Protein AF-A0A840P5D0-F1 (afdb_monomer_lite)

Structure (mmCIF, N/CA/C/O backbone):
data_AF-A0A840P5D0-F1
#
_entry.id   AF-A0A840P5D0-F1
#
loop_
_atom_site.group_PDB
_atom_site.id
_atom_site.type_symbol
_atom_site.label_atom_id
_atom_site.label_alt_id
_atom_site.label_comp_id
_atom_site.label_asym_id
_atom_site.label_entity_id
_atom_site.label_seq_id
_atom_site.pdbx_PDB_ins_code
_atom_site.Cartn_x
_atom_site.Cartn_y
_atom_site.Cartn_z
_atom_site.occupancy
_atom_site.B_iso_or_equiv
_atom_site.auth_seq_id
_atom_site.auth_comp_id
_atom_site.auth_asym_id
_atom_site.auth_atom_id
_atom_site.pdbx_PDB_model_num
ATOM 1 N N . MET A 1 1 ? 27.399 50.343 52.758 1.00 35.00 1 MET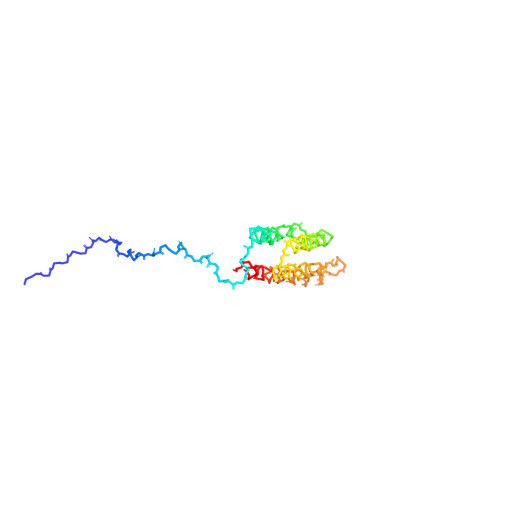 A N 1
ATOM 2 C CA . MET A 1 1 ? 27.866 48.964 53.049 1.00 35.00 1 MET A CA 1
ATOM 3 C C . MET A 1 1 ? 26.645 48.058 52.918 1.00 35.00 1 MET A C 1
ATOM 5 O O . MET A 1 1 ? 25.639 48.415 53.496 1.00 35.00 1 MET A O 1
ATOM 9 N N . LYS A 1 2 ? 26.582 46.954 52.173 1.00 38.88 2 LYS A N 1
ATOM 10 C CA . LYS A 1 2 ? 27.579 46.164 51.452 1.00 38.88 2 LYS A CA 1
ATOM 11 C C . LYS A 1 2 ? 26.801 45.320 50.426 1.00 38.88 2 LYS A C 1
ATOM 13 O O . LYS A 1 2 ? 25.866 44.622 50.799 1.00 38.88 2 LYS A O 1
ATOM 18 N N . VAL A 1 3 ? 27.164 45.439 49.151 1.00 43.75 3 VAL A N 1
ATOM 19 C CA . VAL A 1 3 ? 26.729 44.541 48.071 1.00 43.75 3 VAL A CA 1
ATOM 20 C C . VAL A 1 3 ? 27.348 43.170 48.353 1.00 43.75 3 VAL A C 1
ATOM 22 O O . VAL A 1 3 ? 28.548 43.091 48.614 1.00 43.75 3 VAL A O 1
ATOM 25 N N . GLY A 1 4 ? 26.534 42.116 48.361 1.00 42.16 4 GLY A N 1
ATOM 26 C CA . GLY A 1 4 ? 26.958 40.749 48.659 1.00 42.16 4 GLY A CA 1
ATOM 27 C C . GLY A 1 4 ? 26.400 39.771 47.638 1.00 42.16 4 GLY A C 1
ATOM 28 O O . GLY A 1 4 ? 25.351 39.174 47.854 1.00 42.16 4 GLY A O 1
ATOM 29 N N . SER A 1 5 ? 27.113 39.639 46.523 1.00 44.28 5 SER A N 1
ATOM 30 C CA . SER A 1 5 ? 26.916 38.611 45.507 1.00 44.28 5 SER A CA 1
ATOM 31 C C . SER A 1 5 ? 27.175 37.216 46.083 1.00 44.28 5 SER A C 1
ATOM 33 O O . SER A 1 5 ? 28.302 36.916 46.465 1.00 44.28 5 SER A O 1
ATOM 35 N N . TYR A 1 6 ? 26.168 36.343 46.046 1.00 45.75 6 TYR A N 1
ATOM 36 C CA . TYR A 1 6 ? 26.364 34.896 45.946 1.00 45.75 6 TYR A CA 1
ATOM 37 C C . TYR A 1 6 ? 25.825 34.445 44.593 1.00 45.75 6 TYR A C 1
ATOM 39 O O . TYR A 1 6 ? 24.658 34.111 44.411 1.00 45.75 6 TYR A O 1
ATOM 47 N N . MET A 1 7 ? 26.724 34.526 43.618 1.00 52.38 7 MET A N 1
ATOM 48 C CA . MET A 1 7 ? 26.675 33.736 42.401 1.00 52.38 7 MET A CA 1
ATOM 49 C C . MET A 1 7 ? 27.012 32.284 42.777 1.00 52.38 7 MET A C 1
ATOM 51 O O . MET A 1 7 ? 27.729 32.063 43.750 1.00 52.38 7 MET A O 1
ATOM 55 N N . PHE A 1 8 ? 26.541 31.337 41.967 1.00 42.75 8 PHE A N 1
ATOM 56 C CA . PHE A 1 8 ? 26.712 29.881 42.074 1.00 42.75 8 PHE A CA 1
ATOM 57 C C . PHE A 1 8 ? 25.713 29.156 42.972 1.00 42.75 8 PHE A C 1
ATOM 59 O O . PHE A 1 8 ? 25.961 28.872 44.139 1.00 42.75 8 PHE A O 1
ATOM 66 N N . SER A 1 9 ? 24.621 28.707 42.360 1.00 39.69 9 SER A N 1
ATOM 67 C CA . SER A 1 9 ? 24.473 27.289 41.990 1.00 39.69 9 SER A CA 1
ATOM 68 C C . SER A 1 9 ? 23.074 27.122 41.394 1.00 39.69 9 SER A C 1
ATOM 70 O O . SER A 1 9 ? 22.071 27.231 42.081 1.00 39.69 9 SER A O 1
ATOM 72 N N . VAL A 1 10 ? 22.975 27.088 40.067 1.00 39.53 10 VAL A N 1
ATOM 73 C CA . VAL A 1 10 ? 22.841 25.802 39.368 1.00 39.53 10 VAL A CA 1
ATOM 74 C C . VAL A 1 10 ? 21.425 25.254 39.567 1.00 39.53 10 VAL A C 1
ATOM 76 O O . VAL A 1 10 ? 21.094 24.635 40.566 1.00 39.53 10 VAL A O 1
ATOM 79 N N . LEU A 1 11 ? 20.646 25.468 38.507 1.00 50.62 11 LEU A N 1
ATOM 80 C CA . LEU A 1 11 ? 19.597 24.585 38.019 1.00 50.62 11 LEU A CA 1
ATOM 81 C C . LEU A 1 11 ? 18.282 24.453 38.807 1.00 50.62 11 LEU A C 1
ATOM 83 O O . LEU A 1 11 ? 18.202 24.170 39.992 1.00 50.62 11 LEU A O 1
ATOM 87 N N . SER A 1 12 ? 17.222 24.453 37.999 1.00 49.06 12 SER A N 1
ATOM 88 C CA . SER A 1 12 ? 16.094 23.545 38.188 1.00 49.06 12 SER A CA 1
ATOM 89 C C . SER A 1 12 ? 15.058 23.926 39.244 1.00 49.06 12 SER A C 1
ATOM 91 O O . SER A 1 12 ? 14.796 23.184 40.185 1.00 49.06 12 SER A O 1
ATOM 93 N N . ARG A 1 13 ? 14.345 25.031 39.006 1.00 45.28 13 ARG A N 1
ATOM 94 C CA . ARG A 1 13 ? 12.929 25.146 39.419 1.00 45.28 13 ARG A CA 1
ATOM 95 C C . ARG A 1 13 ? 12.019 25.621 38.283 1.00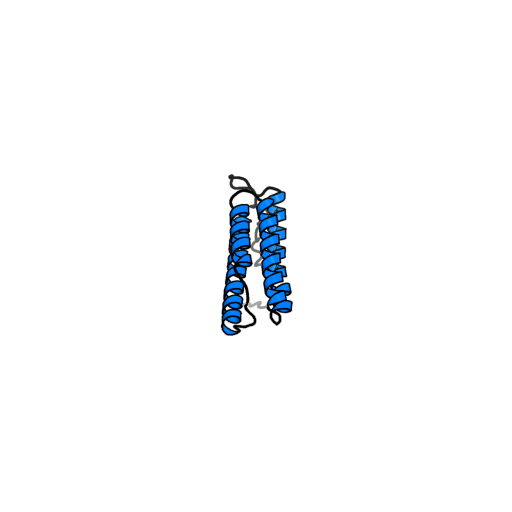 45.28 13 ARG A C 1
ATOM 97 O O . ARG A 1 13 ? 11.000 26.260 38.507 1.00 45.28 13 ARG A O 1
ATOM 104 N N . ARG A 1 14 ? 12.376 25.269 37.041 1.00 50.31 14 ARG A N 1
ATOM 105 C CA . ARG A 1 14 ? 11.416 25.147 35.933 1.00 50.31 14 ARG A CA 1
ATOM 106 C C . ARG A 1 14 ? 10.796 23.749 35.981 1.00 50.31 14 ARG A C 1
ATOM 108 O O . ARG A 1 14 ? 11.033 22.929 35.108 1.00 50.31 14 ARG A O 1
ATOM 115 N N . THR A 1 15 ? 10.019 23.476 37.014 1.00 51.34 15 THR A N 1
ATOM 116 C CA . THR A 1 15 ? 9.027 22.396 36.992 1.00 51.34 15 THR A CA 1
ATOM 117 C C . THR A 1 15 ? 7.665 23.060 37.041 1.00 51.34 15 THR A C 1
ATOM 119 O O . THR A 1 15 ? 6.919 22.977 38.010 1.00 51.34 15 THR A O 1
ATOM 122 N N . LEU A 1 16 ? 7.367 23.776 35.951 1.00 50.72 16 LEU A N 1
ATOM 123 C CA . LEU A 1 16 ? 5.993 23.895 35.497 1.00 50.72 16 LEU A CA 1
ATOM 124 C C . LEU A 1 16 ? 5.504 22.462 35.329 1.00 50.72 16 LEU A C 1
ATOM 126 O O . LEU A 1 16 ? 6.061 21.702 34.538 1.00 50.72 16 LEU A O 1
ATOM 130 N N . ALA A 1 17 ? 4.534 22.099 36.158 1.00 46.88 17 ALA A N 1
ATOM 131 C CA . ALA A 1 17 ? 3.767 20.884 36.030 1.00 46.88 17 ALA A CA 1
ATOM 132 C C . ALA A 1 17 ? 3.225 20.818 34.598 1.00 46.88 17 ALA A C 1
ATOM 134 O O . ALA A 1 17 ? 2.244 21.478 34.259 1.00 46.88 17 ALA A O 1
ATOM 135 N N . ILE A 1 18 ? 3.900 20.052 33.743 1.00 45.16 18 ILE A N 1
ATOM 136 C CA . ILE A 1 18 ? 3.304 19.579 32.505 1.00 45.16 18 ILE A CA 1
ATOM 137 C C . ILE A 1 18 ? 2.283 18.559 32.977 1.00 45.16 18 ILE A C 1
ATOM 139 O O . ILE A 1 18 ? 2.622 17.445 33.377 1.00 45.16 18 ILE A O 1
ATOM 143 N N . ALA A 1 19 ? 1.041 19.029 33.049 1.00 43.75 19 ALA A N 1
ATOM 144 C CA . ALA A 1 19 ? -0.126 18.211 33.262 1.00 43.75 19 ALA A CA 1
ATOM 145 C C . ALA A 1 19 ? -0.023 16.984 32.355 1.00 43.75 19 ALA A C 1
ATOM 147 O O . ALA A 1 19 ? 0.194 17.101 31.148 1.00 43.75 19 ALA A O 1
ATOM 148 N N . ALA A 1 20 ? -0.154 15.810 32.962 1.00 46.03 20 ALA A N 1
ATOM 149 C CA . ALA A 1 20 ? -0.387 14.581 32.243 1.00 46.03 20 ALA A CA 1
ATOM 150 C C . ALA A 1 20 ? -1.634 14.775 31.366 1.00 46.03 20 ALA A C 1
ATOM 152 O O . ALA A 1 20 ? -2.761 14.716 31.852 1.00 46.03 20 ALA A O 1
ATOM 153 N N . VAL A 1 21 ? -1.435 15.014 30.068 1.00 49.16 21 VAL A N 1
ATOM 154 C CA . VAL A 1 21 ? -2.469 14.819 29.047 1.00 49.16 21 VAL A CA 1
ATOM 155 C C . VAL A 1 21 ? -2.596 13.310 28.865 1.00 49.16 21 VAL A C 1
ATOM 157 O O . VAL A 1 21 ? -2.091 12.710 27.925 1.00 49.16 21 VAL A O 1
ATOM 160 N N . ALA A 1 22 ? -3.208 12.682 29.858 1.00 48.84 22 ALA A N 1
ATOM 161 C CA . ALA A 1 22 ? -3.581 11.283 29.868 1.00 48.84 22 ALA A CA 1
ATOM 162 C C . ALA A 1 22 ? -5.085 11.219 30.142 1.00 48.84 22 ALA A C 1
ATOM 164 O O . ALA A 1 22 ? -5.485 10.778 31.209 1.00 48.84 22 ALA A O 1
ATOM 165 N N . ALA A 1 23 ? -5.895 11.758 29.222 1.00 48.09 23 ALA A N 1
ATOM 166 C CA . ALA A 1 23 ? -7.326 11.460 29.047 1.00 48.09 23 ALA A CA 1
ATOM 167 C C . ALA A 1 23 ? -7.972 12.457 28.066 1.00 48.09 23 ALA A C 1
ATOM 169 O O . ALA A 1 23 ? -8.619 13.411 28.480 1.00 48.09 23 ALA A O 1
ATOM 170 N N . ALA A 1 24 ? -7.812 12.236 26.760 1.00 45.66 24 ALA A N 1
ATOM 171 C CA . ALA A 1 24 ? -8.715 12.794 25.747 1.00 45.66 24 ALA A CA 1
ATOM 172 C C . ALA A 1 24 ? -8.647 11.959 24.455 1.00 45.66 24 ALA A C 1
ATOM 174 O O . ALA A 1 24 ? -8.295 12.454 23.394 1.00 45.66 24 ALA A O 1
ATOM 175 N N . LEU A 1 25 ? -8.943 10.661 24.562 1.00 50.53 25 LEU A N 1
ATOM 176 C CA . LEU A 1 25 ? -9.289 9.801 23.418 1.00 50.53 25 LEU A CA 1
ATOM 177 C C . LEU A 1 25 ? -10.662 9.149 23.646 1.00 50.53 25 LEU A C 1
ATOM 179 O O . LEU A 1 25 ? -10.897 8.007 23.267 1.00 50.53 25 LEU A O 1
ATOM 183 N N . VAL A 1 26 ? -11.573 9.865 24.313 1.00 54.25 26 VAL A N 1
ATOM 184 C CA . VAL A 1 26 ? -12.966 9.433 24.462 1.00 54.25 26 VAL A CA 1
ATOM 185 C C . VAL A 1 26 ? -13.829 10.277 23.533 1.00 54.25 26 VAL A C 1
ATOM 187 O O . VAL A 1 26 ? -14.207 11.394 23.867 1.00 54.25 26 VAL A O 1
ATOM 190 N N . GLY A 1 27 ? -14.059 9.705 22.351 1.00 50.19 27 GLY A N 1
ATOM 191 C CA . GLY A 1 27 ? -15.238 9.837 21.497 1.00 50.19 27 GLY A CA 1
ATOM 192 C C . GLY A 1 27 ? -15.959 11.181 21.446 1.00 50.19 27 GLY A C 1
ATOM 193 O O . GLY A 1 27 ? -16.827 11.467 22.268 1.00 50.19 27 GLY A O 1
ATOM 194 N N . THR A 1 28 ? -15.748 11.906 20.350 1.00 48.72 28 THR A N 1
ATOM 195 C CA . THR A 1 28 ? -16.833 12.663 19.722 1.00 48.72 28 THR A CA 1
ATOM 196 C C . THR A 1 28 ? -17.670 11.702 18.885 1.00 48.72 28 THR A C 1
ATOM 198 O O . THR A 1 28 ? -17.169 10.990 18.019 1.00 48.72 28 THR A O 1
ATOM 201 N N . ALA A 1 29 ? -18.952 11.638 19.221 1.00 46.06 29 ALA A N 1
ATOM 202 C CA . ALA A 1 29 ? -19.926 10.693 18.718 1.00 46.06 29 ALA A CA 1
ATOM 203 C C . ALA A 1 29 ? -20.247 10.893 17.227 1.00 46.06 29 ALA A C 1
ATOM 205 O O . ALA A 1 29 ? -21.055 11.742 16.866 1.00 46.06 29 ALA A O 1
ATOM 206 N N . ALA A 1 30 ? -19.664 10.036 16.396 1.00 38.97 30 ALA A N 1
ATOM 207 C CA . ALA A 1 30 ? -20.325 9.350 15.289 1.00 38.97 30 ALA A CA 1
ATOM 208 C C . ALA A 1 30 ? -19.504 8.077 15.020 1.00 38.97 30 ALA A C 1
ATOM 210 O O . ALA A 1 30 ? -18.509 8.138 14.322 1.00 38.97 30 ALA A O 1
ATOM 211 N N . CYS A 1 31 ? -19.862 6.956 15.661 1.00 41.78 31 CYS A N 1
ATOM 212 C CA . CYS A 1 31 ? -19.166 5.661 15.543 1.00 41.78 31 CYS A CA 1
ATOM 213 C C . CYS A 1 31 ? -17.637 5.735 15.771 1.00 41.78 31 CYS A C 1
ATOM 215 O O . CYS A 1 31 ? -16.847 5.805 14.837 1.00 41.78 31 CYS A O 1
ATOM 217 N N . GLY A 1 32 ? -17.198 5.708 17.036 1.00 43.38 32 GLY A N 1
ATOM 218 C CA . GLY A 1 32 ? -15.773 5.523 17.323 1.00 43.38 32 GLY A CA 1
ATOM 219 C C . GLY A 1 32 ? -15.268 4.203 16.717 1.00 43.38 32 GLY A C 1
ATOM 220 O O . GLY A 1 32 ? -16.047 3.246 16.696 1.00 43.38 32 GLY A O 1
ATOM 221 N N . PRO A 1 33 ? -14.001 4.129 16.264 1.00 51.66 33 PRO A N 1
ATOM 222 C CA . PRO A 1 33 ? -13.382 2.897 15.797 1.00 51.66 33 PRO A CA 1
ATOM 223 C C . PRO A 1 33 ? -13.722 1.749 16.751 1.00 51.66 33 PRO A C 1
ATOM 225 O O . PRO A 1 33 ? -13.331 1.784 17.923 1.00 51.66 33 PRO A O 1
ATOM 228 N N . GLY A 1 34 ? -14.465 0.745 16.281 1.00 55.50 34 GLY A N 1
ATOM 229 C CA . GLY A 1 34 ? -14.638 -0.494 17.034 1.00 55.50 34 GLY A CA 1
ATOM 230 C C . GLY A 1 34 ? -13.267 -1.097 17.365 1.00 55.50 34 GLY A C 1
ATOM 231 O O . GLY A 1 34 ? -12.240 -0.688 16.809 1.00 55.50 34 GLY A O 1
ATOM 232 N N . ALA A 1 35 ? -13.213 -2.089 18.258 1.00 57.09 35 ALA A N 1
ATOM 233 C CA . ALA A 1 35 ? -11.966 -2.823 18.504 1.00 57.09 35 ALA A CA 1
ATOM 234 C C . ALA A 1 35 ? -11.338 -3.318 17.180 1.00 57.09 35 ALA A C 1
ATOM 236 O O . ALA A 1 35 ? -10.120 -3.246 17.011 1.00 57.09 35 ALA A O 1
ATOM 237 N N . ASP A 1 36 ? -12.191 -3.687 16.220 1.00 65.62 36 ASP A N 1
ATOM 238 C CA . ASP A 1 36 ? -11.844 -4.074 14.853 1.00 65.62 36 ASP A CA 1
ATOM 239 C C . ASP A 1 36 ? -11.234 -2.935 14.036 1.00 65.62 36 ASP A C 1
ATOM 241 O O . ASP A 1 36 ? -10.207 -3.121 13.392 1.00 65.62 36 ASP A O 1
ATOM 245 N N . THR A 1 37 ? -11.779 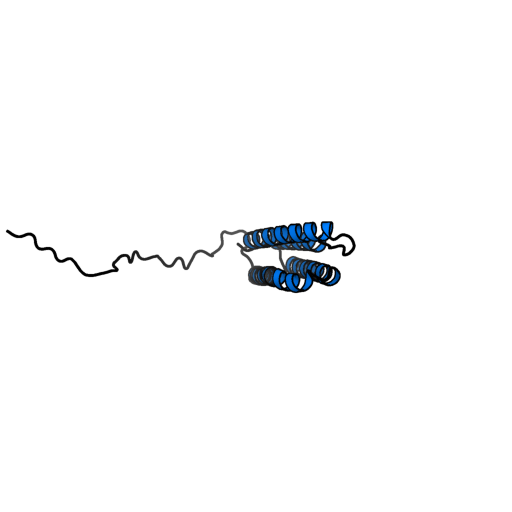-1.722 14.107 1.00 70.19 37 THR A N 1
ATOM 246 C CA . THR A 1 37 ? -11.228 -0.555 13.406 1.00 70.19 37 THR A CA 1
ATOM 247 C C . THR A 1 37 ? -9.844 -0.194 13.950 1.00 70.19 37 THR A C 1
ATOM 249 O O . THR A 1 37 ? -8.930 0.082 13.181 1.00 70.19 37 THR A O 1
ATOM 252 N N . ARG A 1 38 ? -9.631 -0.266 15.273 1.00 74.56 38 ARG A N 1
ATOM 253 C CA . ARG A 1 38 ? -8.316 0.010 15.880 1.00 74.56 38 ARG A CA 1
ATOM 254 C C . ARG A 1 38 ? -7.277 -1.054 15.513 1.00 74.56 38 ARG A C 1
ATOM 256 O O . ARG A 1 38 ? -6.124 -0.712 15.250 1.00 74.56 38 ARG A O 1
ATOM 263 N N . ALA A 1 39 ? -7.684 -2.323 15.472 1.00 79.25 39 ALA A N 1
ATOM 264 C CA . ALA A 1 39 ? -6.843 -3.427 15.017 1.00 79.25 39 ALA A CA 1
ATOM 265 C C . ALA A 1 39 ? -6.501 -3.299 13.524 1.00 79.25 39 ALA A C 1
ATOM 267 O O . ALA A 1 39 ? -5.336 -3.407 13.150 1.00 79.25 39 ALA A O 1
ATOM 268 N N . THR A 1 40 ? -7.490 -2.966 12.696 1.00 80.88 40 THR A N 1
ATOM 269 C CA . THR A 1 40 ? -7.323 -2.781 11.250 1.00 80.88 40 THR A CA 1
ATOM 270 C C . THR A 1 40 ? -6.439 -1.574 10.946 1.00 80.88 40 THR A C 1
ATOM 272 O O . THR A 1 40 ? -5.552 -1.651 10.106 1.00 80.88 40 THR A O 1
ATOM 275 N N . CYS A 1 41 ? -6.575 -0.486 11.702 1.00 83.75 41 CYS A N 1
ATOM 276 C CA . CYS A 1 41 ? -5.671 0.658 11.637 1.00 83.75 41 CYS A CA 1
ATOM 277 C C . CYS A 1 41 ? -4.221 0.295 11.975 1.00 83.75 41 CYS A C 1
ATOM 279 O O . CYS A 1 41 ? -3.303 0.711 11.269 1.00 83.75 41 CYS A O 1
ATOM 281 N N . ALA A 1 42 ? -3.998 -0.502 13.024 1.00 84.31 42 ALA A N 1
ATOM 282 C CA . ALA A 1 42 ? -2.657 -0.960 13.383 1.00 84.31 42 ALA A CA 1
ATOM 283 C C . ALA A 1 42 ? -2.057 -1.879 12.304 1.00 84.31 42 ALA A C 1
ATOM 285 O O . ALA A 1 42 ? -0.879 -1.758 11.966 1.00 84.31 42 ALA A O 1
ATOM 286 N N . GLU A 1 43 ? -2.866 -2.774 11.737 1.00 84.88 43 GLU A N 1
ATOM 287 C CA . GLU A 1 43 ? -2.446 -3.689 10.675 1.00 84.88 43 GLU A CA 1
ATOM 288 C C . GLU A 1 43 ? -2.138 -2.934 9.373 1.00 84.88 43 GLU A C 1
ATOM 290 O O . GLU A 1 43 ? -1.082 -3.133 8.775 1.00 84.88 43 GLU A O 1
ATOM 295 N N . ALA A 1 44 ? -2.974 -1.969 8.997 1.00 84.25 44 ALA A N 1
ATOM 296 C CA . ALA A 1 44 ? -2.749 -1.110 7.845 1.00 84.25 44 ALA A CA 1
ATOM 297 C C . ALA A 1 44 ? -1.490 -0.240 7.999 1.00 84.25 44 ALA A C 1
ATOM 299 O O . ALA A 1 44 ? -0.684 -0.144 7.074 1.00 84.25 44 ALA A O 1
ATOM 300 N N . GLN A 1 45 ? -1.265 0.354 9.177 1.00 83.62 45 GLN A N 1
ATOM 301 C CA . GLN A 1 45 ? -0.031 1.092 9.474 1.00 83.62 45 GLN A CA 1
ATOM 302 C C . GLN A 1 45 ? 1.206 0.196 9.374 1.00 83.62 45 GLN A C 1
ATOM 304 O O . GLN A 1 45 ? 2.235 0.614 8.835 1.00 83.62 45 GLN A O 1
ATOM 309 N N . LYS A 1 46 ? 1.107 -1.046 9.859 1.00 85.06 46 LYS A N 1
ATOM 310 C CA . LYS A 1 46 ? 2.183 -2.032 9.760 1.00 85.06 46 LYS A CA 1
ATOM 311 C C . LYS A 1 46 ? 2.497 -2.363 8.302 1.00 85.06 46 LYS A C 1
ATOM 313 O O . LYS A 1 46 ? 3.651 -2.234 7.902 1.00 85.06 46 LYS A O 1
ATOM 318 N N . ILE A 1 47 ? 1.484 -2.694 7.503 1.00 85.00 47 ILE A N 1
ATOM 319 C CA . ILE A 1 47 ? 1.620 -2.971 6.066 1.00 85.00 47 ILE A CA 1
ATOM 320 C C . ILE A 1 47 ? 2.306 -1.797 5.351 1.00 85.00 47 ILE A C 1
ATOM 322 O O . ILE A 1 47 ? 3.290 -1.985 4.635 1.00 85.00 47 ILE A O 1
ATOM 326 N N . MET A 1 48 ? 1.853 -0.570 5.615 1.00 79.69 48 MET A N 1
ATOM 327 C CA . MET A 1 48 ? 2.420 0.646 5.026 1.00 79.69 48 MET A CA 1
ATOM 328 C C . MET A 1 48 ? 3.874 0.912 5.447 1.00 79.69 48 MET A C 1
ATOM 330 O O . MET A 1 48 ? 4.638 1.490 4.675 1.00 79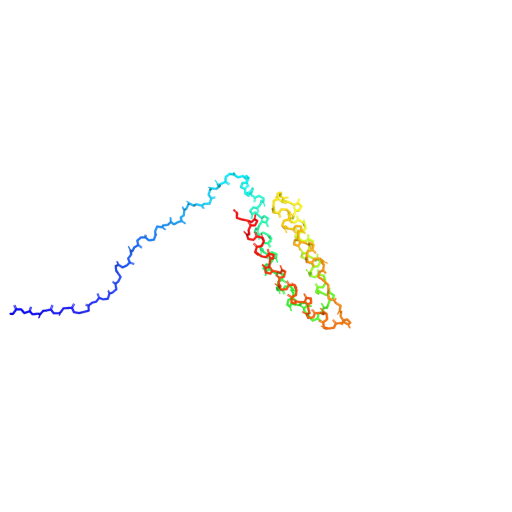.69 48 MET A O 1
ATOM 334 N N . THR A 1 49 ? 4.277 0.477 6.643 1.00 81.88 49 THR A N 1
ATOM 335 C CA . THR A 1 49 ? 5.652 0.628 7.153 1.00 81.88 49 THR A CA 1
ATOM 336 C C . THR A 1 49 ? 6.584 -0.472 6.636 1.00 81.88 49 THR A C 1
ATOM 338 O O . THR A 1 49 ? 7.769 -0.234 6.409 1.00 81.88 49 THR A O 1
ATOM 341 N N . GLU A 1 50 ? 6.068 -1.683 6.426 1.00 82.69 50 GLU A N 1
ATOM 342 C CA . GLU A 1 50 ? 6.834 -2.819 5.903 1.00 82.69 50 GLU A CA 1
ATOM 343 C C . GLU A 1 50 ? 7.002 -2.761 4.381 1.00 82.69 50 GLU A C 1
ATOM 345 O O . GLU A 1 50 ? 8.004 -3.243 3.844 1.00 82.69 50 GLU A O 1
ATOM 350 N N . PHE A 1 51 ? 6.058 -2.140 3.673 1.00 81.38 51 PHE A N 1
ATOM 351 C CA . PHE A 1 51 ? 6.067 -2.075 2.218 1.00 81.38 51 PHE A CA 1
ATOM 352 C C . PHE A 1 51 ? 7.345 -1.456 1.617 1.00 81.38 51 PHE A C 1
ATOM 354 O O . PHE A 1 51 ? 7.927 -2.094 0.737 1.00 81.38 51 PHE A O 1
ATOM 361 N N . PRO A 1 52 ? 7.882 -0.314 2.097 1.00 79.38 52 PRO A N 1
ATOM 362 C CA . PRO A 1 52 ? 9.165 0.214 1.620 1.00 79.38 52 PRO A CA 1
ATOM 363 C C . PRO A 1 52 ? 10.334 -0.780 1.742 1.00 79.38 52 PRO A C 1
ATOM 365 O O . PRO A 1 52 ? 11.228 -0.794 0.891 1.00 79.38 52 PRO A O 1
ATOM 368 N N . ASN A 1 53 ? 10.320 -1.656 2.754 1.00 79.31 53 ASN A N 1
ATOM 369 C CA . ASN A 1 53 ? 11.346 -2.690 2.933 1.00 79.31 53 ASN A CA 1
ATOM 370 C C . ASN A 1 53 ? 11.197 -3.811 1.893 1.00 79.31 53 ASN A C 1
ATOM 372 O O . ASN A 1 53 ? 12.186 -4.240 1.303 1.00 79.31 53 ASN A O 1
ATOM 376 N N . LYS A 1 54 ? 9.961 -4.242 1.598 1.00 75.31 54 LYS A N 1
ATOM 377 C CA . LYS A 1 54 ? 9.691 -5.189 0.498 1.00 75.31 54 LYS A CA 1
ATOM 378 C C . LYS A 1 54 ? 10.075 -4.600 -0.859 1.00 75.31 54 LYS A C 1
ATOM 380 O O . LYS A 1 54 ? 10.596 -5.295 -1.732 1.00 75.31 54 LYS A O 1
ATOM 385 N N . LEU A 1 55 ? 9.837 -3.303 -1.025 1.00 74.38 55 LEU A N 1
ATOM 386 C CA . LEU A 1 55 ? 10.086 -2.601 -2.270 1.00 74.38 55 LEU A CA 1
ATOM 387 C C . LEU A 1 55 ? 11.573 -2.414 -2.550 1.00 74.38 55 LEU A C 1
ATOM 389 O O . LEU A 1 55 ? 12.018 -2.682 -3.658 1.00 74.38 55 LEU A O 1
ATOM 393 N N . SER A 1 56 ? 12.344 -1.991 -1.548 1.00 71.31 56 SER A N 1
ATOM 394 C CA . SER A 1 56 ? 13.796 -1.799 -1.664 1.00 71.31 56 SER A CA 1
ATOM 395 C C . SER A 1 56 ? 14.539 -3.102 -1.980 1.00 71.31 56 SER A C 1
ATOM 397 O O . SER A 1 56 ? 15.544 -3.063 -2.683 1.00 71.31 56 SER A O 1
ATOM 399 N N . ALA A 1 57 ? 14.002 -4.256 -1.575 1.00 68.12 57 ALA A N 1
ATOM 400 C CA . ALA A 1 57 ? 14.484 -5.568 -2.012 1.00 68.12 57 ALA A CA 1
ATOM 401 C C . ALA A 1 57 ? 14.105 -5.921 -3.469 1.00 68.12 57 ALA A C 1
ATOM 403 O O . ALA A 1 57 ? 14.719 -6.801 -4.065 1.00 68.12 57 ALA A O 1
ATOM 404 N N . SER A 1 58 ? 13.115 -5.233 -4.045 1.00 69.12 58 SER A N 1
ATOM 405 C CA . SER A 1 58 ? 12.494 -5.558 -5.337 1.00 69.12 58 SER A CA 1
ATOM 406 C C . SER A 1 58 ? 12.781 -4.538 -6.448 1.00 69.12 58 SER A C 1
ATOM 408 O O . SER A 1 58 ? 12.444 -4.790 -7.598 1.00 69.12 58 SER A O 1
ATOM 410 N N . VAL A 1 59 ? 13.416 -3.394 -6.157 1.00 65.62 59 VAL A N 1
ATOM 411 C CA . VAL A 1 59 ? 13.656 -2.315 -7.146 1.00 65.62 59 VAL A CA 1
ATOM 412 C C . VAL A 1 59 ? 14.504 -2.732 -8.353 1.00 65.62 59 VAL A C 1
ATOM 414 O O . VAL A 1 59 ? 14.451 -2.071 -9.386 1.00 65.62 59 VAL A O 1
ATOM 417 N N . ALA A 1 60 ? 15.283 -3.809 -8.236 1.00 72.62 60 ALA A N 1
ATOM 418 C CA . ALA A 1 60 ? 16.095 -4.346 -9.328 1.00 72.62 60 ALA A CA 1
ATOM 419 C C . ALA A 1 60 ? 15.349 -5.383 -10.194 1.00 72.62 60 ALA A C 1
ATOM 421 O O . ALA A 1 60 ? 15.867 -5.779 -11.235 1.00 72.62 60 ALA A O 1
ATOM 422 N N . ASP A 1 61 ? 14.151 -5.814 -9.781 1.00 80.31 61 ASP A N 1
ATOM 423 C CA . ASP A 1 61 ? 13.339 -6.815 -10.474 1.00 80.31 61 ASP A CA 1
ATOM 424 C C . ASP A 1 61 ? 11.885 -6.322 -10.641 1.00 80.31 61 ASP A C 1
ATOM 426 O O . ASP A 1 61 ? 11.087 -6.365 -9.698 1.00 80.31 61 ASP A O 1
ATOM 430 N N . PRO A 1 62 ? 11.503 -5.896 -11.857 1.00 80.38 62 PRO A N 1
ATOM 431 C CA . PRO A 1 62 ? 10.149 -5.456 -12.180 1.00 80.38 62 PRO A CA 1
ATOM 432 C C . PRO A 1 62 ? 9.052 -6.471 -11.841 1.00 80.38 62 PRO A C 1
ATOM 434 O O . PRO A 1 62 ? 7.955 -6.070 -11.456 1.00 80.38 62 PRO A O 1
ATOM 437 N N . ALA A 1 63 ? 9.323 -7.777 -11.945 1.00 84.56 63 ALA A N 1
ATOM 438 C CA . ALA A 1 63 ? 8.343 -8.804 -11.600 1.00 84.56 63 ALA A CA 1
ATOM 439 C C . ALA A 1 63 ? 8.115 -8.854 -10.084 1.00 84.56 63 ALA A C 1
ATOM 441 O O . ALA A 1 63 ? 6.968 -8.857 -9.631 1.00 84.56 63 ALA A O 1
ATOM 442 N N . SER A 1 64 ? 9.194 -8.817 -9.299 1.00 84.38 64 SER A N 1
ATOM 443 C CA . SER A 1 64 ? 9.120 -8.745 -7.835 1.00 84.38 64 SER A CA 1
ATOM 444 C C . SER A 1 64 ? 8.458 -7.450 -7.358 1.00 84.38 64 SER A C 1
ATOM 446 O O . SER A 1 64 ? 7.646 -7.478 -6.435 1.00 84.38 64 SER A O 1
ATOM 448 N N . PHE A 1 65 ? 8.724 -6.325 -8.026 1.00 83.75 65 PHE A N 1
ATOM 449 C CA . PHE A 1 65 ? 8.059 -5.054 -7.745 1.00 83.75 65 PHE A CA 1
ATOM 450 C C . PHE A 1 65 ? 6.547 -5.118 -8.006 1.00 83.75 65 PHE A C 1
ATOM 452 O O . PHE A 1 65 ? 5.753 -4.736 -7.142 1.00 83.75 65 PHE A O 1
ATOM 459 N N . ASN A 1 66 ? 6.142 -5.620 -9.178 1.00 87.44 66 ASN A N 1
ATOM 460 C CA . ASN A 1 66 ? 4.729 -5.762 -9.543 1.00 87.44 66 ASN A CA 1
ATOM 461 C C . ASN A 1 66 ? 4.010 -6.708 -8.573 1.00 87.44 66 ASN A C 1
ATOM 463 O O . ASN A 1 66 ? 2.897 -6.435 -8.145 1.00 87.44 66 ASN A O 1
ATOM 467 N N . LYS A 1 67 ? 4.681 -7.781 -8.141 1.00 88.69 67 LYS A N 1
ATOM 468 C CA . LYS A 1 67 ? 4.155 -8.687 -7.118 1.00 88.69 67 LYS A CA 1
ATOM 469 C C . LYS A 1 67 ? 3.995 -8.004 -5.759 1.00 88.69 67 LYS A C 1
ATOM 471 O O . LYS A 1 67 ? 2.965 -8.179 -5.124 1.00 88.69 67 LYS A O 1
ATOM 476 N N . ALA A 1 68 ? 4.981 -7.229 -5.306 1.00 87.19 68 ALA A N 1
ATOM 477 C CA . ALA A 1 68 ? 4.913 -6.542 -4.014 1.00 87.19 68 ALA A CA 1
ATOM 478 C C . ALA A 1 68 ? 3.802 -5.478 -3.972 1.00 87.19 68 ALA A C 1
ATOM 480 O O . ALA A 1 68 ? 3.143 -5.313 -2.948 1.00 87.19 68 ALA A O 1
ATOM 481 N N . THR A 1 69 ? 3.591 -4.763 -5.079 1.00 87.19 69 THR A N 1
ATOM 482 C CA . THR A 1 69 ? 2.503 -3.781 -5.230 1.00 87.19 69 THR A CA 1
ATOM 483 C C . THR A 1 69 ? 1.132 -4.452 -5.333 1.00 87.19 69 THR A C 1
ATOM 485 O O . THR A 1 69 ? 0.205 -4.006 -4.659 1.00 87.19 69 THR A O 1
ATOM 488 N N . ASP A 1 70 ? 1.014 -5.557 -6.080 1.00 90.44 70 ASP A N 1
ATOM 489 C CA . ASP A 1 70 ? -0.210 -6.369 -6.147 1.00 90.44 70 ASP A CA 1
ATOM 490 C C . ASP A 1 70 ? -0.554 -6.987 -4.767 1.00 90.44 70 ASP A C 1
ATOM 492 O O . ASP A 1 70 ? -1.713 -6.967 -4.355 1.00 90.44 70 ASP A O 1
ATOM 496 N N . GLU A 1 71 ? 0.437 -7.486 -4.013 1.00 90.25 71 GLU A N 1
ATOM 497 C CA . GLU A 1 71 ? 0.250 -7.990 -2.639 1.00 90.25 71 GLU A CA 1
ATOM 498 C C . GLU A 1 71 ? -0.229 -6.894 -1.689 1.00 90.25 71 GLU A C 1
ATOM 500 O O . GLU A 1 71 ? -1.203 -7.093 -0.970 1.00 90.25 71 GLU A O 1
ATOM 505 N N . LEU A 1 72 ? 0.411 -5.720 -1.717 1.00 88.94 72 LEU A N 1
ATOM 506 C CA . LEU A 1 72 ? -0.019 -4.582 -0.908 1.00 88.94 72 LEU A CA 1
ATOM 507 C C . LEU A 1 72 ? -1.468 -4.194 -1.228 1.00 88.94 72 LEU A C 1
ATOM 509 O O . LEU A 1 72 ? -2.265 -3.950 -0.324 1.00 88.94 72 LEU A O 1
ATOM 513 N N . ALA A 1 73 ? -1.815 -4.137 -2.514 1.00 90.81 73 ALA A N 1
ATOM 514 C CA . ALA A 1 73 ? -3.170 -3.832 -2.941 1.00 90.81 73 ALA A CA 1
ATOM 515 C C . ALA A 1 73 ? -4.177 -4.862 -2.408 1.00 90.81 73 ALA A C 1
ATOM 517 O O . ALA A 1 73 ? -5.250 -4.479 -1.934 1.00 90.81 73 ALA A O 1
ATOM 518 N N . ALA A 1 74 ? -3.831 -6.150 -2.449 1.00 93.31 74 ALA A N 1
ATOM 519 C CA . ALA A 1 74 ? -4.663 -7.224 -1.920 1.00 93.31 74 ALA A CA 1
ATOM 520 C C . ALA A 1 74 ? -4.818 -7.144 -0.393 1.00 93.31 74 ALA A C 1
ATOM 522 O O . ALA A 1 74 ? -5.939 -7.253 0.102 1.00 93.31 74 ALA A O 1
ATOM 523 N N . ASP A 1 75 ? -3.733 -6.888 0.343 1.00 91.06 75 ASP A N 1
ATOM 524 C CA . ASP A 1 75 ? -3.766 -6.734 1.798 1.00 91.06 75 ASP A CA 1
ATOM 525 C C . ASP A 1 75 ? -4.671 -5.556 2.188 1.00 91.06 75 ASP A C 1
ATOM 527 O O . ASP A 1 75 ? -5.598 -5.711 2.979 1.00 91.06 75 ASP A O 1
ATOM 531 N N . LEU A 1 76 ? -4.497 -4.392 1.554 1.00 90.44 76 LEU A N 1
ATOM 532 C CA . LEU A 1 76 ? -5.347 -3.220 1.790 1.00 90.44 76 LEU A CA 1
ATOM 533 C C . LEU A 1 76 ? -6.820 -3.494 1.468 1.00 90.44 76 LEU A C 1
ATOM 535 O O . LEU A 1 76 ? -7.695 -3.065 2.218 1.00 90.44 76 LEU A O 1
ATOM 539 N N . LYS A 1 77 ? -7.105 -4.244 0.396 1.00 91.94 77 LYS A N 1
ATOM 540 C CA . LYS A 1 77 ? -8.472 -4.662 0.061 1.00 91.94 77 LYS A CA 1
ATOM 541 C C . LYS A 1 77 ? -9.057 -5.575 1.136 1.00 91.94 77 LYS A C 1
ATOM 543 O O . LYS A 1 77 ? -10.205 -5.391 1.524 1.00 91.94 77 LYS A O 1
ATOM 548 N N . ALA A 1 78 ? -8.270 -6.521 1.643 1.00 91.31 78 ALA A N 1
ATOM 549 C CA . ALA A 1 78 ? -8.695 -7.429 2.701 1.00 91.31 78 ALA A CA 1
ATOM 550 C C . ALA A 1 78 ? -8.963 -6.693 4.023 1.00 91.31 78 ALA A C 1
ATOM 552 O O . ALA A 1 78 ? -9.879 -7.069 4.753 1.00 91.31 78 ALA A O 1
ATOM 553 N N . LEU A 1 79 ? -8.196 -5.642 4.333 1.00 87.94 79 LEU A N 1
ATOM 554 C CA . LEU A 1 79 ? -8.486 -4.762 5.466 1.00 87.94 79 LEU A CA 1
ATOM 555 C C . LEU A 1 79 ? -9.739 -3.912 5.218 1.00 87.94 79 LEU A C 1
ATOM 557 O O . LEU A 1 79 ? -10.531 -3.722 6.140 1.00 87.94 79 LEU A O 1
ATOM 561 N N . ALA A 1 80 ? -9.942 -3.429 3.988 1.00 87.94 80 ALA A N 1
ATOM 562 C CA . ALA A 1 80 ? -11.148 -2.694 3.613 1.00 87.94 80 ALA A CA 1
ATOM 563 C C . ALA A 1 80 ? -12.404 -3.550 3.810 1.00 87.94 80 ALA A C 1
ATOM 565 O O . ALA A 1 80 ? -13.377 -3.072 4.376 1.00 87.94 80 ALA A O 1
ATOM 566 N N . ASP A 1 81 ? -12.348 -4.827 3.423 1.00 88.19 81 ASP A N 1
ATOM 567 C CA . ASP A 1 81 ? -13.458 -5.783 3.547 1.00 88.19 81 ASP A CA 1
ATOM 568 C C . ASP A 1 81 ? -13.788 -6.157 5.003 1.00 88.19 81 ASP A C 1
ATOM 570 O O . ASP A 1 81 ? -14.852 -6.710 5.275 1.00 88.19 81 ASP A O 1
ATOM 574 N N . LYS A 1 82 ? -12.882 -5.858 5.942 1.00 83.75 82 LYS A N 1
ATOM 575 C CA . LYS A 1 82 ? -13.076 -6.010 7.395 1.00 83.75 82 LYS A CA 1
ATOM 576 C C . LYS A 1 82 ? -13.393 -4.687 8.100 1.00 83.75 82 LYS A C 1
ATOM 578 O O . LYS A 1 82 ? -13.564 -4.675 9.316 1.00 83.75 82 LYS A O 1
ATOM 583 N N . SER A 1 83 ? -13.400 -3.583 7.361 1.00 83.62 83 SER A N 1
ATOM 584 C CA . SER A 1 83 ? -13.663 -2.243 7.874 1.00 83.62 83 SER A CA 1
ATOM 585 C C . SER A 1 83 ? -15.031 -1.764 7.418 1.00 83.62 83 SER A C 1
ATOM 587 O O . SER A 1 83 ? -15.563 -2.232 6.417 1.00 83.62 83 SER A O 1
ATOM 589 N N . ASP A 1 84 ? -15.549 -0.746 8.095 1.00 78.19 84 ASP A N 1
ATOM 590 C CA . ASP A 1 84 ? -16.774 -0.056 7.702 1.00 78.19 84 ASP A CA 1
ATOM 591 C C . ASP A 1 84 ? -16.527 1.448 7.532 1.00 78.19 84 ASP A C 1
ATOM 593 O O . ASP A 1 84 ? -15.527 2.003 8.003 1.00 78.19 84 ASP A O 1
ATOM 597 N N . GLY A 1 85 ? -17.462 2.113 6.851 1.00 82.00 85 GLY A N 1
ATOM 598 C CA . GLY A 1 85 ? -17.488 3.568 6.707 1.00 82.00 85 GLY A CA 1
ATOM 599 C C . GLY A 1 85 ? -16.275 4.138 5.969 1.00 82.00 85 GLY A C 1
ATOM 600 O O . GLY A 1 85 ? -15.800 3.576 4.979 1.00 82.00 85 GLY A O 1
ATOM 601 N N . ASP A 1 86 ? -15.776 5.272 6.457 1.00 81.50 86 ASP A N 1
ATOM 602 C CA . ASP A 1 86 ? -14.697 6.022 5.807 1.00 81.50 86 ASP A CA 1
ATOM 603 C C . ASP A 1 86 ? -13.373 5.245 5.761 1.00 81.50 86 ASP A C 1
ATOM 605 O O . ASP A 1 86 ? -12.601 5.400 4.812 1.00 81.50 86 ASP A O 1
ATOM 609 N N . LEU A 1 87 ? -13.125 4.349 6.728 1.00 82.12 87 LEU A N 1
ATOM 610 C CA . LEU A 1 87 ? -11.928 3.506 6.731 1.00 82.12 87 LEU A CA 1
ATOM 611 C C . LEU A 1 87 ? -11.953 2.489 5.583 1.00 82.12 87 LEU A C 1
ATOM 613 O O . LEU A 1 87 ? -10.948 2.327 4.891 1.00 82.12 87 LEU A O 1
ATOM 617 N N . ALA A 1 88 ? -13.095 1.844 5.332 1.00 86.00 88 ALA A N 1
ATOM 618 C CA . ALA A 1 88 ? -13.244 0.911 4.213 1.00 86.00 88 ALA A CA 1
ATOM 619 C C . ALA A 1 88 ? -13.048 1.609 2.859 1.00 86.00 88 ALA A C 1
ATOM 621 O O . ALA A 1 88 ? -12.356 1.089 1.977 1.00 86.00 88 ALA A O 1
ATOM 622 N N . GLY A 1 89 ? -13.606 2.816 2.713 1.00 87.00 89 GLY A N 1
ATOM 623 C CA . GLY A 1 89 ? -13.413 3.656 1.530 1.00 87.00 89 GLY A CA 1
ATOM 624 C C . GLY A 1 89 ? -11.946 4.033 1.327 1.00 87.00 89 GLY A C 1
ATOM 625 O O . GLY A 1 89 ? -11.386 3.791 0.259 1.00 87.00 89 GLY A O 1
ATOM 626 N N . ALA A 1 90 ? -11.287 4.535 2.375 1.00 87.62 90 ALA A N 1
ATOM 627 C CA . ALA A 1 90 ? -9.875 4.900 2.324 1.00 87.62 90 ALA A CA 1
ATOM 628 C C . ALA A 1 90 ? 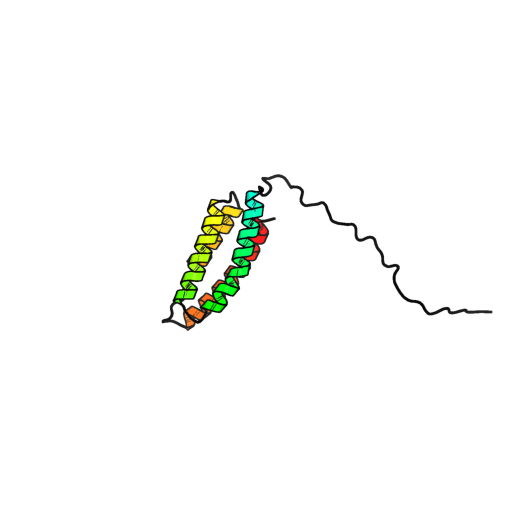-8.979 3.701 1.969 1.00 87.62 90 ALA A C 1
ATOM 630 O O . ALA A 1 90 ? -8.110 3.819 1.109 1.00 87.62 90 ALA A O 1
ATOM 631 N N . LEU A 1 91 ? -9.197 2.534 2.578 1.00 88.06 91 LEU A N 1
ATOM 632 C CA . LEU A 1 91 ? -8.423 1.324 2.287 1.00 88.06 91 LEU A CA 1
ATOM 633 C C . LEU A 1 91 ? -8.666 0.800 0.860 1.00 88.06 91 LEU A C 1
ATOM 635 O O . LEU A 1 91 ? -7.726 0.348 0.206 1.00 88.06 91 LEU A O 1
ATOM 639 N N . THR A 1 92 ? -9.891 0.923 0.340 1.00 91.25 92 THR A N 1
ATOM 640 C CA . THR A 1 92 ? -10.232 0.558 -1.048 1.00 91.25 92 THR A CA 1
ATOM 641 C C . THR A 1 92 ? -9.567 1.484 -2.068 1.00 91.25 92 THR A C 1
ATOM 643 O O . THR A 1 92 ? -9.006 1.011 -3.062 1.00 91.25 92 THR A O 1
ATOM 646 N N . ASP A 1 93 ? -9.571 2.796 -1.815 1.00 89.69 93 ASP A N 1
ATOM 647 C CA . ASP A 1 93 ? -8.852 3.778 -2.633 1.00 89.69 93 ASP A CA 1
ATOM 648 C C . ASP A 1 93 ? -7.362 3.442 -2.703 1.00 89.69 93 ASP A C 1
ATOM 650 O O . ASP A 1 93 ? -6.750 3.479 -3.771 1.00 89.69 93 ASP A O 1
ATOM 654 N N . LEU A 1 94 ? -6.772 3.102 -1.554 1.00 86.31 94 LEU A N 1
ATOM 655 C CA . LEU A 1 94 ? -5.363 2.748 -1.471 1.00 86.31 94 LEU A CA 1
ATOM 656 C C . LEU A 1 94 ? -5.061 1.452 -2.204 1.00 86.31 94 LEU A C 1
ATOM 658 O O . LEU A 1 94 ? -4.136 1.427 -3.010 1.00 86.31 94 LEU A O 1
ATOM 662 N N . SER A 1 95 ? -5.873 0.418 -1.999 1.00 90.31 95 SER A N 1
ATOM 663 C CA . SER A 1 95 ? -5.775 -0.825 -2.762 1.00 90.31 95 SER A CA 1
ATOM 664 C C . SER A 1 95 ? -5.749 -0.558 -4.271 1.00 90.31 95 SER A C 1
ATOM 666 O O . SER A 1 95 ? -4.848 -1.016 -4.975 1.00 90.31 95 SER A O 1
ATOM 668 N N . THR A 1 96 ? -6.673 0.272 -4.758 1.00 90.56 96 THR A N 1
ATOM 669 C CA . THR A 1 96 ? -6.769 0.624 -6.180 1.00 90.56 96 THR A CA 1
ATOM 670 C C . THR A 1 96 ? -5.539 1.392 -6.666 1.00 90.56 96 THR A C 1
ATOM 672 O O . THR A 1 96 ? -4.995 1.078 -7.724 1.00 90.56 96 THR A O 1
ATOM 675 N N . LEU A 1 97 ? -5.070 2.374 -5.889 1.00 88.00 97 LEU A N 1
ATOM 676 C CA . LEU A 1 97 ? -3.876 3.156 -6.215 1.00 88.00 97 LEU A CA 1
ATOM 677 C C . LEU A 1 97 ? -2.633 2.273 -6.331 1.00 88.00 97 LEU A C 1
ATOM 679 O O . LEU A 1 97 ? -1.886 2.413 -7.295 1.00 88.00 97 LEU A O 1
ATOM 683 N N . PHE A 1 98 ? -2.416 1.356 -5.386 1.00 85.75 98 PHE A N 1
ATOM 684 C CA . PHE A 1 98 ? -1.251 0.470 -5.407 1.00 85.75 98 PHE A CA 1
ATOM 685 C C . PHE A 1 98 ? -1.336 -0.592 -6.504 1.00 85.75 98 PHE A C 1
ATOM 687 O O . PHE A 1 98 ? -0.335 -0.829 -7.175 1.00 85.75 98 PHE A O 1
ATOM 694 N N . GLY A 1 99 ? -2.518 -1.161 -6.758 1.00 87.44 99 GLY A N 1
ATOM 695 C CA . GLY A 1 99 ? -2.716 -2.149 -7.826 1.00 87.44 99 GLY A CA 1
ATOM 696 C C . GLY A 1 99 ? -2.579 -1.568 -9.241 1.00 87.44 99 GLY A C 1
ATOM 697 O O . GLY A 1 99 ? -2.297 -2.296 -10.195 1.00 87.44 99 GLY A O 1
ATOM 698 N N . ALA A 1 100 ? -2.741 -0.250 -9.394 1.00 86.44 100 ALA A N 1
ATOM 699 C CA . ALA A 1 100 ? -2.533 0.449 -10.661 1.00 86.44 100 ALA A CA 1
ATOM 700 C C . ALA A 1 100 ? -1.049 0.720 -10.977 1.00 86.44 100 ALA A C 1
ATOM 702 O O . ALA A 1 100 ? -0.705 1.022 -12.126 1.00 86.44 100 ALA A O 1
ATOM 703 N N . VAL A 1 101 ? -0.150 0.628 -9.989 1.00 84.62 101 VAL A N 1
ATOM 704 C CA . VAL A 1 101 ? 1.282 0.855 -10.205 1.00 84.62 101 VAL A CA 1
ATOM 705 C C . VAL A 1 101 ? 1.925 -0.423 -10.726 1.00 84.62 101 VAL A C 1
ATOM 707 O O . VAL A 1 101 ? 2.099 -1.383 -9.985 1.00 84.62 101 VAL A O 1
ATOM 710 N N . LYS A 1 102 ? 2.352 -0.410 -11.993 1.00 82.56 102 LYS A N 1
ATOM 711 C CA . LYS A 1 102 ? 3.175 -1.476 -12.578 1.00 82.56 102 LYS A CA 1
ATOM 712 C C . LYS A 1 102 ? 4.403 -0.909 -13.271 1.00 82.56 102 LYS A C 1
ATOM 714 O O . LYS A 1 102 ? 4.326 0.122 -13.941 1.00 82.56 102 LYS A O 1
ATOM 719 N N . ILE A 1 103 ? 5.530 -1.589 -13.098 1.00 83.19 103 ILE A N 1
ATOM 720 C CA . ILE A 1 103 ? 6.785 -1.306 -13.788 1.00 83.19 103 ILE A CA 1
ATOM 721 C C . ILE A 1 103 ? 6.912 -2.230 -14.997 1.00 83.19 103 ILE A C 1
ATOM 723 O O . ILE A 1 103 ? 6.745 -3.447 -14.891 1.00 83.19 103 ILE A O 1
ATOM 727 N N . ASP A 1 104 ? 7.247 -1.630 -16.139 1.00 78.81 104 ASP A N 1
ATOM 728 C CA . ASP A 1 104 ? 7.648 -2.330 -17.355 1.00 78.81 104 ASP A CA 1
ATOM 729 C C . ASP A 1 104 ? 9.180 -2.349 -17.452 1.00 78.81 104 ASP A C 1
ATOM 731 O O . ASP A 1 104 ? 9.825 -1.305 -17.572 1.00 78.81 104 ASP A O 1
ATOM 735 N N . ALA A 1 105 ? 9.758 -3.551 -17.412 1.00 71.62 105 ALA A N 1
ATOM 736 C CA . ALA A 1 105 ? 11.198 -3.783 -17.541 1.00 71.62 105 ALA A CA 1
ATOM 737 C C . ALA A 1 105 ? 11.774 -3.276 -18.873 1.00 71.62 105 ALA A C 1
ATOM 739 O O . ALA A 1 105 ? 12.954 -2.940 -18.962 1.00 71.62 105 ALA A O 1
ATOM 740 N N . SER A 1 106 ? 10.936 -3.217 -19.907 1.00 80.62 106 SER A N 1
ATOM 741 C CA . SER A 1 106 ? 11.304 -2.806 -21.262 1.00 80.62 106 SER A CA 1
ATOM 742 C C . SER A 1 106 ? 11.390 -1.283 -21.399 1.00 80.62 106 SER A C 1
ATOM 744 O O . SER A 1 106 ? 11.889 -0.786 -22.408 1.00 80.62 106 SER A O 1
ATOM 746 N N . ASN A 1 107 ? 10.913 -0.531 -20.398 1.00 77.75 107 ASN A N 1
ATOM 747 C CA . ASN A 1 107 ? 10.890 0.927 -20.401 1.00 77.75 107 ASN A CA 1
ATOM 748 C C . ASN A 1 107 ? 11.437 1.507 -19.077 1.00 77.75 107 ASN A C 1
ATOM 750 O O . ASN A 1 107 ? 10.670 1.894 -18.189 1.00 77.75 107 ASN A O 1
ATOM 754 N N . PRO A 1 108 ? 12.771 1.621 -18.937 1.00 69.19 108 PRO A N 1
ATOM 755 C CA . PRO A 1 108 ? 13.406 2.063 -17.694 1.00 69.19 108 PRO A CA 1
ATOM 756 C C . PRO A 1 108 ? 13.036 3.499 -17.288 1.00 69.19 108 PRO A C 1
ATOM 758 O O . PRO A 1 108 ? 12.983 3.804 -16.099 1.00 69.19 108 PRO A O 1
ATOM 761 N N . ALA A 1 109 ? 12.713 4.377 -18.245 1.00 76.00 109 ALA A N 1
ATOM 762 C CA . ALA A 1 109 ? 12.240 5.729 -17.940 1.00 76.00 109 ALA A CA 1
ATOM 763 C C . ALA A 1 109 ? 10.843 5.713 -17.291 1.00 76.00 109 ALA A C 1
ATOM 765 O O . ALA A 1 109 ? 10.588 6.445 -16.332 1.00 76.00 109 ALA A O 1
ATOM 766 N N . ALA A 1 110 ? 9.950 4.838 -17.770 1.00 74.94 110 ALA A N 1
ATOM 767 C CA . ALA A 1 110 ? 8.642 4.629 -17.153 1.00 74.94 110 ALA A CA 1
ATOM 768 C C . ALA A 1 110 ? 8.763 3.989 -15.760 1.00 74.94 110 ALA A C 1
ATOM 770 O O . ALA A 1 110 ? 8.010 4.353 -14.858 1.00 74.94 110 ALA A O 1
ATOM 771 N N . ALA A 1 111 ? 9.744 3.102 -15.554 1.00 73.44 111 ALA A N 1
ATOM 772 C CA . ALA A 1 111 ? 10.023 2.499 -14.252 1.00 73.44 111 ALA A CA 1
ATOM 773 C C . ALA A 1 111 ? 10.353 3.553 -13.181 1.00 73.44 111 ALA A C 1
ATOM 775 O O . ALA A 1 111 ? 9.778 3.533 -12.093 1.00 73.44 111 ALA A O 1
ATOM 776 N N . THR A 1 112 ? 11.225 4.518 -13.494 1.00 76.06 112 THR A N 1
ATOM 777 C CA . THR A 1 112 ? 11.573 5.598 -12.557 1.00 76.06 112 THR A CA 1
ATOM 778 C C . THR A 1 112 ? 10.364 6.464 -12.204 1.00 76.06 112 THR A C 1
ATOM 780 O O . THR A 1 112 ? 10.138 6.734 -11.026 1.00 76.06 112 THR A O 1
ATOM 783 N N . ALA A 1 113 ? 9.547 6.846 -13.192 1.00 81.31 113 ALA A N 1
ATOM 784 C CA . ALA A 1 113 ? 8.331 7.622 -12.946 1.00 81.31 113 ALA A CA 1
ATOM 785 C C . ALA A 1 113 ? 7.347 6.873 -12.030 1.00 81.31 113 ALA A C 1
ATOM 787 O O . ALA A 1 113 ? 6.793 7.463 -11.104 1.00 81.31 113 ALA A O 1
ATOM 788 N N . LYS A 1 114 ? 7.187 5.559 -12.235 1.00 81.12 114 LYS A N 1
ATOM 789 C CA . LYS A 1 114 ? 6.330 4.697 -11.408 1.00 81.12 114 LYS A CA 1
ATOM 790 C C . LYS A 1 114 ? 6.849 4.537 -9.981 1.00 81.12 114 LYS A C 1
ATOM 792 O O . LYS A 1 114 ? 6.048 4.524 -9.052 1.00 81.12 114 LYS A O 1
ATOM 797 N N . LEU A 1 115 ? 8.167 4.486 -9.782 1.00 77.75 115 LEU A N 1
ATOM 798 C CA . LEU A 1 115 ? 8.770 4.491 -8.444 1.00 77.75 115 LEU A CA 1
ATOM 799 C C . LEU A 1 115 ? 8.521 5.812 -7.704 1.00 77.75 115 LEU A C 1
ATOM 801 O O . LEU A 1 115 ? 8.216 5.803 -6.511 1.00 77.75 115 LEU A O 1
ATOM 805 N N . THR A 1 116 ? 8.620 6.948 -8.400 1.00 81.00 116 THR A N 1
ATOM 806 C CA . THR A 1 116 ? 8.288 8.256 -7.818 1.00 81.00 116 THR A CA 1
ATOM 807 C C . THR A 1 116 ? 6.805 8.347 -7.465 1.00 81.00 116 THR A C 1
ATOM 809 O O . THR A 1 116 ? 6.476 8.715 -6.339 1.00 81.00 116 THR A O 1
ATOM 812 N N . GLU A 1 117 ? 5.923 7.951 -8.387 1.00 82.12 117 GLU A N 1
ATOM 813 C CA . GLU A 1 117 ? 4.473 7.903 -8.171 1.00 82.12 117 GLU A CA 1
ATOM 814 C C . GLU A 1 117 ? 4.124 7.025 -6.965 1.00 82.12 117 GLU A C 1
ATOM 816 O O . GLU A 1 117 ? 3.362 7.435 -6.093 1.00 82.12 117 GLU A O 1
ATOM 821 N N . LEU A 1 118 ? 4.755 5.855 -6.853 1.00 79.81 118 LEU A N 1
ATOM 822 C CA . LEU A 1 118 ? 4.564 4.961 -5.723 1.00 79.81 118 LEU A CA 1
ATOM 823 C C . LEU A 1 118 ? 5.005 5.588 -4.396 1.00 79.81 118 LEU A C 1
ATOM 825 O O . LEU A 1 118 ? 4.296 5.456 -3.403 1.00 79.81 118 LEU A O 1
ATOM 829 N N . SER A 1 119 ? 6.153 6.268 -4.360 1.00 79.12 119 SER A N 1
ATOM 830 C CA . SER A 1 119 ? 6.628 6.958 -3.152 1.00 79.12 119 SER A CA 1
ATOM 831 C C . SER A 1 119 ? 5.645 8.042 -2.701 1.00 79.12 119 SER A C 1
ATOM 833 O O . SER A 1 119 ? 5.324 8.148 -1.514 1.00 79.12 119 SER A O 1
ATOM 835 N N . THR A 1 120 ? 5.102 8.813 -3.646 1.00 82.88 120 THR A N 1
ATOM 836 C CA . THR A 1 120 ? 4.047 9.794 -3.369 1.00 82.88 120 THR A CA 1
ATOM 837 C C . THR A 1 120 ? 2.764 9.117 -2.887 1.00 82.88 120 THR A C 1
ATOM 839 O O . THR A 1 120 ? 2.189 9.543 -1.886 1.00 82.88 120 THR A O 1
ATOM 842 N N . ASN A 1 121 ? 2.340 8.034 -3.539 1.00 81.44 121 ASN A N 1
ATOM 843 C CA . ASN A 1 121 ? 1.154 7.277 -3.148 1.00 81.44 121 ASN A CA 1
ATOM 844 C C . ASN A 1 121 ? 1.314 6.660 -1.757 1.00 81.44 121 ASN A C 1
ATOM 846 O O . ASN A 1 121 ? 0.371 6.710 -0.980 1.00 81.44 121 ASN A O 1
ATOM 850 N N . ALA A 1 122 ? 2.501 6.172 -1.395 1.00 76.62 122 ALA A N 1
ATOM 851 C CA . ALA A 1 122 ? 2.795 5.652 -0.064 1.00 76.62 122 ALA A CA 1
ATOM 852 C C . ALA A 1 122 ? 2.705 6.717 1.032 1.00 76.62 122 ALA A C 1
ATOM 854 O O . ALA A 1 122 ? 2.144 6.460 2.097 1.00 76.62 122 ALA A O 1
ATOM 855 N N . GLN A 1 123 ? 3.186 7.931 0.764 1.00 80.38 123 GLN A N 1
ATOM 856 C CA . GLN A 1 123 ? 3.038 9.049 1.696 1.00 80.38 123 GLN A CA 1
ATOM 857 C C . GLN A 1 123 ? 1.574 9.480 1.832 1.00 80.38 123 GLN A C 1
ATOM 859 O O . GLN A 1 123 ? 1.068 9.607 2.946 1.00 80.38 123 GLN A O 1
ATOM 864 N N . ASN A 1 124 ? 0.867 9.633 0.710 1.00 80.25 124 ASN A N 1
ATOM 865 C CA . ASN A 1 124 ? -0.556 9.974 0.707 1.00 80.25 124 ASN A CA 1
ATOM 866 C C . ASN A 1 124 ? -1.398 8.899 1.401 1.00 80.25 124 ASN A C 1
ATOM 868 O O . ASN A 1 124 ? -2.339 9.221 2.123 1.00 80.25 124 ASN A O 1
ATOM 872 N N . ALA A 1 125 ? -1.034 7.632 1.217 1.00 78.00 125 ALA A N 1
ATOM 873 C CA . ALA A 1 125 ? -1.634 6.499 1.890 1.00 78.00 125 ALA A CA 1
ATOM 874 C C . ALA A 1 125 ? -1.468 6.586 3.393 1.00 78.00 125 ALA A C 1
ATOM 876 O O . ALA A 1 125 ? -2.469 6.546 4.094 1.00 78.00 125 ALA A O 1
ATOM 877 N N . ALA A 1 126 ? -0.246 6.798 3.884 1.00 76.38 126 ALA A N 1
ATOM 878 C CA . ALA A 1 126 ? 0.010 6.966 5.308 1.00 76.38 126 ALA A CA 1
ATOM 879 C C . ALA A 1 126 ? -0.792 8.135 5.912 1.00 76.38 126 ALA A C 1
ATOM 881 O O . ALA A 1 126 ? -1.323 8.004 7.013 1.00 76.38 126 ALA A O 1
ATOM 882 N N . VAL A 1 127 ? -0.939 9.248 5.182 1.00 81.81 127 VAL A N 1
ATOM 883 C CA . VAL A 1 127 ? -1.758 10.395 5.612 1.00 81.81 127 VAL A CA 1
ATOM 884 C C . VAL A 1 127 ? -3.247 10.044 5.655 1.00 81.81 127 VAL A C 1
ATOM 886 O O . VAL A 1 127 ? -3.881 10.272 6.683 1.00 81.81 127 VAL A O 1
ATOM 889 N N . LYS A 1 128 ? -3.805 9.463 4.582 1.00 77.69 128 LYS A N 1
ATOM 890 C CA . LYS A 1 128 ? -5.219 9.045 4.524 1.00 77.69 128 LYS A CA 1
ATOM 891 C C . LYS A 1 128 ? -5.548 8.027 5.614 1.00 77.69 128 LYS A C 1
ATOM 893 O O . LYS A 1 128 ? -6.579 8.140 6.264 1.00 77.69 128 LYS A O 1
ATOM 898 N N . LEU A 1 129 ? -4.654 7.067 5.843 1.00 76.56 129 LEU A N 1
ATOM 899 C CA . LEU A 1 129 ? -4.791 6.081 6.909 1.00 76.56 129 LEU A CA 1
ATOM 900 C C . LEU A 1 129 ? -4.723 6.735 8.286 1.00 76.56 129 LEU A C 1
ATOM 902 O O . LEU A 1 129 ? -5.545 6.438 9.138 1.00 76.56 129 LEU A O 1
ATOM 906 N N . GLY A 1 130 ? -3.792 7.670 8.491 1.00 76.69 130 GLY A N 1
ATOM 907 C CA . GLY A 1 130 ? -3.724 8.461 9.716 1.00 76.69 130 GLY A CA 1
ATOM 908 C C . GLY A 1 130 ? -5.027 9.207 10.004 1.00 76.69 130 GLY A C 1
ATOM 909 O O . GLY A 1 130 ? -5.486 9.174 11.135 1.00 76.69 130 GLY A O 1
ATOM 910 N N . GLN A 1 131 ? -5.644 9.814 8.988 1.00 79.94 131 GLN A N 1
ATOM 911 C CA . GLN A 1 131 ? -6.922 10.529 9.109 1.00 79.94 131 GLN A CA 1
ATOM 912 C C . GLN A 1 131 ? -8.117 9.596 9.337 1.00 79.94 131 GLN A C 1
ATOM 914 O O . GLN A 1 131 ? -8.990 9.910 10.134 1.00 79.94 131 GLN A O 1
ATOM 919 N N . ALA A 1 132 ? -8.165 8.448 8.657 1.00 77.69 132 ALA A N 1
ATOM 920 C CA . ALA A 1 132 ? -9.242 7.471 8.824 1.00 77.69 132 ALA A CA 1
ATOM 921 C C . ALA A 1 132 ? -9.175 6.728 10.172 1.00 77.69 132 ALA A C 1
ATOM 923 O O . ALA A 1 132 ? -10.151 6.115 10.596 1.00 77.69 132 ALA A O 1
ATOM 924 N N . CYS A 1 133 ? -8.015 6.762 10.833 1.00 74.50 133 CYS A N 1
ATOM 925 C CA . CYS A 1 133 ? -7.752 6.087 12.102 1.00 74.50 133 CYS A CA 1
ATOM 926 C C . CYS A 1 133 ? -7.810 7.004 13.335 1.00 74.50 133 CYS A C 1
ATOM 928 O O . CYS A 1 133 ? -7.505 6.537 14.439 1.00 74.50 133 CYS A O 1
ATOM 930 N N . THR A 1 134 ? -8.168 8.281 13.160 1.00 65.44 134 THR A N 1
ATOM 931 C CA . THR A 1 134 ? -8.393 9.271 14.233 1.00 65.44 134 THR A CA 1
ATOM 932 C C . THR A 1 134 ? -9.871 9.510 14.458 1.00 65.44 134 THR A C 1
ATOM 934 O O . THR A 1 134 ? -10.271 9.553 15.642 1.00 65.44 134 THR A O 1
#

Secondary structure (DSSP, 8-state):
-------------------------S--SS----HHHHHHHHHHHHHHHHHHHHHHTTTT-HHHHHHHHHHHHHHHHHHHTT--HHHHHHHHHHHHHHHT----TT-HHHHHHHHHHHHHHHHHHHHHHHHHT-

Radius of gyration: 24.19 Å; chains: 1; bounding box: 48×58×74 Å

pLDDT: mean 72.5, std 16.51, range [35.0, 93.31]

Foldseek 3Di:
DDDDDDDDDDDDPPCPPPPPPPDDPDDPDDDAQDVLNLVLLVVLLVLLVCLVVQCVVCLVPQVSNLVSLQVSLVSLQVSLVSDDDLSVVLSNVLSVQSNPQGDDPVDVVSSVVSVVSVVVSSVVSNVSSVVSND

Organism: NCBI:txid1073253

Sequence (134 aa):
MKVGSYMFSVLSRRTLAIAAVAAALVGTAACGPGADTRATCAEAQKIMTEFPNKLSASVADPASFNKATDEL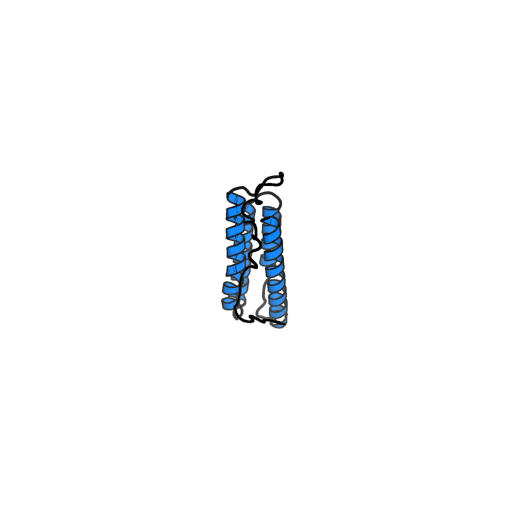AADLKALADKSDGDLAGALTDLSTLFGAVKIDASNPAAATAKLTELSTNAQNAAVKLGQACT